Protein AF-A0A9E2J1N5-F1 (afdb_monomer_lite)

Foldseek 3Di:
DDDDDPPPDPDQFWWFAQDDVVDRDDIDGDQLVVDDPVVSLVSLVRTQKIKGAQDDLVSLLVCLVRHVPPQDPDDDDSVVSSVCSNPGDPQWIWMAGNPVGDIDIDGDDDDDPPCVVVVHDPVVVVVCVVVVCPCVVVDDDPVVVVVVVVVVVVVVVPPDDPDDPPDPDDD

Radius of gyration: 23.09 Å; chains: 1; bounding box: 66×60×51 Å

Secondary structure (DSSP, 8-state):
---------TT--EEEE-EETTEEPPPEE--GGGS-HHHHHHHHHH-SEEEE-S--HHHHHHHHHHTGGGS-SSPPPHHHHHHHHHHPPTTEEEEEETTT--EEEEE---PPPHHHHTTS-HHHHHHHHHHT-TTTTT---HHHHHHHHHHHHHHHHHS------------

pLDDT: mean 70.63, std 17.46, range [20.81, 91.0]

Sequence (171 aa):
MVGFFNSSTDSLNICIYKFSPTELTGPLCSRPRTLPAPLRASVLSNSGLQAYFRISRDDANILAKESLASLYSSPPGWEEYIKLLQELTPRVCFIKNKISGGVIAIQTIDQPPSHEMAETDEEDFARQVAESEIGKNYLRERKTIEDEYATRKKKLLEAEEPETFAEPAEG

Structure (mmCIF, N/CA/C/O backbone):
data_AF-A0A9E2J1N5-F1
#
_entry.id   AF-A0A9E2J1N5-F1
#
loop_
_atom_site.group_PDB
_atom_site.id
_atom_site.type_symbol
_atom_site.label_atom_id
_atom_site.label_alt_id
_atom_site.label_comp_id
_atom_site.label_asym_id
_atom_site.label_entity_id
_atom_site.label_seq_id
_atom_site.pdbx_PDB_ins_code
_atom_site.Cartn_x
_atom_site.Cartn_y
_atom_site.Cartn_z
_atom_site.occupancy
_atom_site.B_iso_or_equiv
_atom_site.auth_seq_id
_atom_site.auth_comp_id
_atom_site.auth_asym_id
_atom_site.auth_atom_id
_atom_site.pdbx_PDB_model_num
ATOM 1 N N . MET A 1 1 ? 4.576 -17.400 5.831 1.00 22.48 1 MET A N 1
ATOM 2 C CA . MET A 1 1 ? 3.792 -16.501 6.702 1.00 22.48 1 MET A CA 1
ATOM 3 C C . MET A 1 1 ? 2.802 -15.773 5.807 1.00 22.48 1 MET A C 1
ATOM 5 O O . MET A 1 1 ? 3.225 -14.955 5.003 1.00 22.48 1 MET A O 1
ATOM 9 N N . VAL A 1 2 ? 1.533 -16.183 5.825 1.00 20.81 2 VAL A N 1
ATOM 10 C CA . VAL A 1 2 ? 0.479 -15.602 4.978 1.00 20.81 2 VAL A CA 1
ATOM 11 C C . VAL A 1 2 ? -0.087 -14.405 5.734 1.00 20.81 2 VAL A C 1
ATOM 13 O O . VAL A 1 2 ? -0.745 -14.576 6.755 1.00 20.81 2 VAL A O 1
ATOM 16 N N . GLY A 1 3 ? 0.254 -13.194 5.298 1.00 24.86 3 GLY A N 1
ATOM 17 C CA . GLY A 1 3 ? -0.350 -11.976 5.826 1.00 24.86 3 GLY A CA 1
ATOM 18 C C . GLY A 1 3 ? -1.724 -11.787 5.197 1.00 24.86 3 GLY A C 1
ATOM 19 O O . GLY A 1 3 ? -1.813 -11.571 3.991 1.00 24.86 3 GLY A O 1
ATOM 20 N N . PHE A 1 4 ? -2.785 -11.880 5.995 1.00 22.50 4 PHE A N 1
ATOM 21 C CA . PHE A 1 4 ? -4.133 -11.528 5.559 1.00 22.50 4 PHE A CA 1
ATOM 22 C C . PHE A 1 4 ? -4.221 -10.007 5.390 1.00 22.50 4 PHE A C 1
ATOM 24 O O . PHE A 1 4 ? -4.189 -9.255 6.362 1.00 22.50 4 PHE A O 1
ATOM 31 N N . PHE A 1 5 ? -4.297 -9.553 4.139 1.00 31.00 5 PHE A N 1
ATOM 32 C CA . PHE A 1 5 ? -4.518 -8.153 3.789 1.00 31.00 5 PHE A CA 1
ATOM 33 C C . PHE A 1 5 ? -6.021 -7.880 3.731 1.00 31.00 5 PHE A C 1
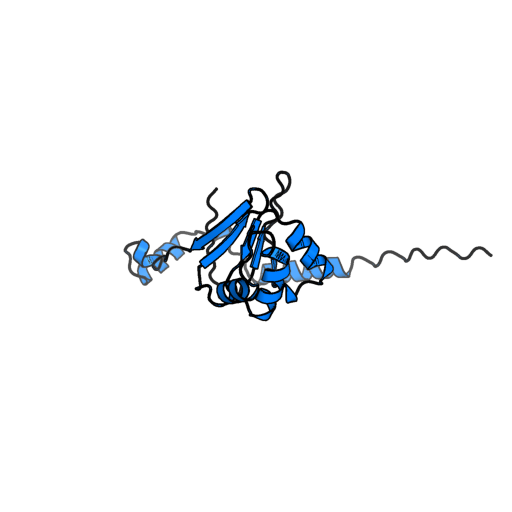ATOM 35 O O . PHE A 1 5 ? -6.652 -8.046 2.689 1.00 31.00 5 PHE A O 1
ATOM 42 N N . ASN A 1 6 ? -6.608 -7.463 4.855 1.00 26.52 6 ASN A N 1
ATOM 43 C CA . ASN A 1 6 ? -7.978 -6.958 4.861 1.00 26.52 6 ASN A CA 1
ATOM 44 C C . ASN A 1 6 ? -7.959 -5.472 4.464 1.00 26.52 6 ASN A C 1
ATOM 46 O O . ASN A 1 6 ? -7.848 -4.577 5.299 1.00 26.52 6 ASN A O 1
ATOM 50 N N . SER A 1 7 ? -7.954 -5.215 3.156 1.00 34.81 7 SER A N 1
ATOM 51 C CA . SER A 1 7 ? -7.949 -3.869 2.576 1.00 34.81 7 SER A CA 1
ATOM 52 C C . SER A 1 7 ? -9.384 -3.378 2.371 1.00 34.81 7 SER A C 1
ATOM 54 O O . SER A 1 7 ? -9.860 -3.269 1.241 1.00 34.81 7 SER A O 1
ATOM 56 N N . SER A 1 8 ? -10.082 -3.057 3.458 1.00 34.19 8 SER A N 1
ATOM 57 C CA . SER A 1 8 ? -11.254 -2.180 3.392 1.00 34.19 8 SER A CA 1
ATOM 58 C C . SER A 1 8 ? -10.772 -0.730 3.327 1.00 34.19 8 SER A C 1
ATOM 60 O O . SER A 1 8 ? -10.619 -0.095 4.366 1.00 34.19 8 SER A O 1
ATOM 62 N N . THR A 1 9 ? -10.435 -0.217 2.139 1.00 34.50 9 THR A N 1
ATOM 63 C CA . THR A 1 9 ? -10.378 1.233 1.845 1.00 34.50 9 THR A CA 1
ATOM 64 C C . THR A 1 9 ? -10.054 1.489 0.371 1.00 34.50 9 THR A C 1
ATOM 66 O O . THR A 1 9 ? -8.979 1.141 -0.112 1.00 34.50 9 THR A O 1
ATOM 69 N N . ASP A 1 10 ? -10.949 2.200 -0.316 1.00 35.31 10 ASP A N 1
ATOM 70 C CA . ASP A 1 10 ? -10.824 2.708 -1.694 1.00 35.31 10 ASP A CA 1
ATOM 71 C C . ASP A 1 10 ? -9.726 3.785 -1.891 1.00 35.31 10 ASP A C 1
ATOM 73 O O . ASP A 1 10 ? -9.808 4.619 -2.794 1.00 35.31 10 ASP A O 1
ATOM 77 N N . SER A 1 11 ? -8.705 3.854 -1.030 1.00 38.62 11 SER A N 1
ATOM 78 C CA . SER A 1 11 ? -7.820 5.030 -0.964 1.00 38.62 11 SER A CA 1
ATOM 79 C C . SER A 1 11 ? -6.332 4.774 -0.699 1.00 38.62 11 SER A C 1
ATOM 81 O O . SER A 1 11 ? -5.559 5.741 -0.650 1.00 38.62 11 SER A O 1
ATOM 83 N N . LEU A 1 12 ? -5.887 3.516 -0.612 1.00 39.22 12 LEU A N 1
ATOM 84 C CA . LEU A 1 12 ? -4.473 3.169 -0.428 1.00 39.22 12 LEU A CA 1
ATOM 85 C C . LEU A 1 12 ? -3.815 2.832 -1.768 1.00 39.22 12 LEU A C 1
ATOM 87 O O . LEU A 1 12 ? -3.989 1.751 -2.317 1.00 39.22 12 LEU A O 1
ATOM 91 N N . ASN A 1 13 ? -3.042 3.778 -2.301 1.00 54.69 13 ASN A N 1
ATOM 92 C CA . ASN A 1 13 ? -2.624 3.699 -3.701 1.00 54.69 13 ASN A CA 1
ATOM 93 C C . ASN A 1 13 ? -1.252 3.049 -3.929 1.00 54.69 13 ASN A C 1
ATOM 95 O O . ASN A 1 13 ? -1.003 2.585 -5.034 1.00 54.69 13 ASN A O 1
ATOM 99 N N . ILE A 1 14 ? -0.378 2.936 -2.923 1.00 50.88 14 ILE A N 1
ATOM 100 C CA . ILE A 1 14 ? 0.871 2.152 -3.005 1.00 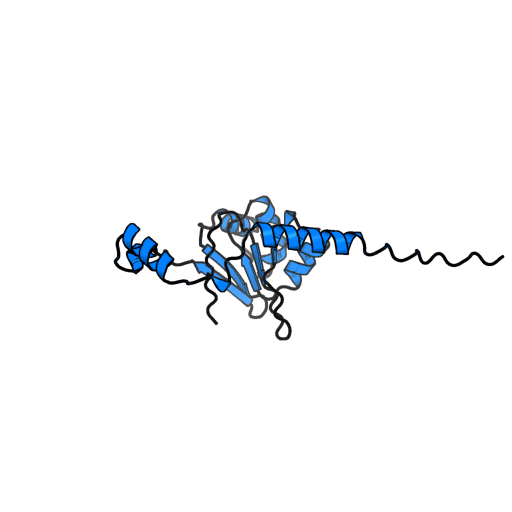50.88 14 ILE A CA 1
ATOM 101 C C . ILE A 1 14 ? 1.275 1.734 -1.596 1.00 50.88 14 ILE A C 1
ATOM 103 O O . ILE A 1 14 ? 1.315 2.589 -0.712 1.00 50.88 14 ILE A O 1
ATOM 107 N N . CYS A 1 15 ? 1.638 0.465 -1.405 1.00 53.09 15 CYS A N 1
ATOM 108 C CA . CYS A 1 15 ? 2.344 0.014 -0.208 1.00 53.09 15 CYS A CA 1
ATOM 109 C C . CYS A 1 15 ? 3.720 -0.523 -0.607 1.00 53.09 15 CYS A C 1
ATOM 111 O O . CYS A 1 15 ? 3.856 -1.435 -1.425 1.00 53.09 15 CYS A O 1
ATOM 113 N N . ILE A 1 16 ? 4.758 0.090 -0.049 1.00 52.88 16 ILE A N 1
ATOM 114 C CA . ILE A 1 16 ? 6.150 -0.250 -0.319 1.00 52.88 16 ILE A CA 1
ATOM 115 C C . ILE A 1 16 ? 6.674 -1.019 0.886 1.00 52.88 16 ILE A C 1
ATOM 117 O O . ILE A 1 16 ? 6.639 -0.521 2.014 1.00 52.88 16 ILE A O 1
ATOM 121 N N . TYR A 1 17 ? 7.167 -2.232 0.644 1.00 49.09 17 TYR A N 1
ATOM 122 C CA . TYR A 1 17 ? 7.758 -3.061 1.685 1.00 49.09 17 TYR A CA 1
ATOM 123 C C . TYR A 1 17 ? 9.270 -2.957 1.592 1.00 49.09 17 TYR A C 1
ATOM 125 O O . TYR A 1 17 ? 9.900 -3.367 0.610 1.00 49.09 17 TYR A O 1
ATOM 133 N N . LYS A 1 18 ? 9.875 -2.422 2.648 1.00 39.44 18 LYS A N 1
ATOM 134 C CA . LYS A 1 18 ? 11.317 -2.502 2.818 1.00 39.44 18 LYS A CA 1
ATOM 135 C C . LYS A 1 18 ? 11.616 -3.799 3.563 1.00 39.44 18 LYS A C 1
ATOM 137 O O . LYS A 1 18 ? 11.514 -3.861 4.779 1.00 39.44 18 LYS A O 1
ATOM 142 N N . PHE A 1 19 ? 11.927 -4.855 2.817 1.00 37.34 19 PHE A N 1
ATOM 143 C CA . PHE A 1 19 ? 12.380 -6.104 3.417 1.00 37.34 19 PHE A CA 1
ATOM 144 C C . PHE A 1 19 ? 13.884 -5.993 3.692 1.00 37.34 19 PHE A C 1
ATOM 146 O O . PHE A 1 19 ? 14.687 -6.082 2.764 1.00 37.34 19 PHE A O 1
ATOM 153 N N . SER A 1 20 ? 14.256 -5.741 4.949 1.00 35.03 20 SER A N 1
ATOM 154 C CA . SER A 1 20 ? 15.625 -5.921 5.440 1.00 35.03 20 SER A CA 1
ATOM 155 C C . SER A 1 20 ? 15.681 -7.244 6.211 1.00 35.03 20 SER A C 1
ATOM 157 O O . SER A 1 20 ? 14.827 -7.462 7.070 1.00 35.03 20 SER A O 1
ATOM 159 N N . PRO A 1 21 ? 16.646 -8.142 5.944 1.00 37.69 21 PRO A N 1
ATOM 160 C CA . PRO A 1 21 ? 16.747 -9.419 6.656 1.00 37.69 21 PRO A CA 1
ATOM 161 C C . PRO A 1 21 ? 17.046 -9.260 8.157 1.00 37.69 21 PRO A C 1
ATOM 163 O O . PRO A 1 21 ? 16.871 -10.213 8.909 1.00 37.69 21 PRO A O 1
ATOM 166 N N . THR A 1 22 ? 17.478 -8.075 8.600 1.00 36.19 22 THR A N 1
ATOM 167 C CA . THR A 1 22 ? 17.867 -7.791 9.991 1.00 36.19 22 THR A CA 1
ATOM 168 C C . THR A 1 22 ? 16.939 -6.820 10.722 1.00 36.19 22 THR A C 1
ATOM 170 O O . THR A 1 22 ? 17.035 -6.709 11.939 1.00 36.19 22 THR A O 1
ATOM 173 N N . GLU A 1 23 ? 16.006 -6.158 10.030 1.00 39.59 23 GLU A N 1
ATOM 174 C CA . GLU A 1 23 ? 15.054 -5.223 10.642 1.00 39.59 23 GLU A CA 1
ATOM 175 C C . GLU A 1 23 ? 13.679 -5.333 9.972 1.00 39.59 23 GLU A C 1
ATOM 177 O O . GLU A 1 23 ? 13.528 -5.109 8.770 1.00 39.59 23 GLU A O 1
ATOM 182 N N . LEU A 1 24 ? 12.649 -5.631 10.768 1.00 38.19 24 LEU A N 1
ATOM 183 C CA . LEU A 1 24 ? 11.244 -5.519 10.370 1.00 38.19 24 LEU A CA 1
ATOM 184 C C . LEU A 1 24 ? 10.875 -4.030 10.260 1.00 38.19 24 LEU A C 1
ATOM 186 O O . LEU A 1 24 ? 10.257 -3.453 11.150 1.00 38.19 24 LEU A O 1
ATOM 190 N N . THR A 1 25 ? 11.282 -3.376 9.172 1.00 46.94 25 THR A N 1
ATOM 191 C CA . THR A 1 25 ? 10.783 -2.036 8.852 1.00 46.94 25 THR A CA 1
ATOM 192 C C . THR A 1 25 ? 9.358 -2.170 8.306 1.00 46.94 25 THR A C 1
ATOM 194 O O . THR A 1 25 ? 9.124 -2.881 7.329 1.00 46.94 25 THR A O 1
ATOM 197 N N . GLY A 1 26 ? 8.388 -1.529 8.966 1.00 48.00 26 GLY A N 1
ATOM 198 C CA . GLY A 1 26 ? 6.966 -1.632 8.618 1.00 48.00 26 GLY A CA 1
ATOM 199 C C . GLY A 1 26 ? 6.629 -1.157 7.192 1.00 48.00 26 GLY A C 1
ATOM 200 O O . GLY A 1 26 ? 7.423 -0.449 6.565 1.00 48.00 26 GLY A O 1
ATOM 201 N N . PRO A 1 27 ? 5.450 -1.535 6.660 1.00 58.62 27 PRO A N 1
ATOM 202 C CA . PRO A 1 27 ? 5.011 -1.104 5.336 1.00 58.62 27 PRO A CA 1
ATOM 203 C C . PRO A 1 27 ? 4.843 0.418 5.287 1.00 58.62 27 PRO A C 1
ATOM 205 O O . PRO A 1 27 ? 4.127 0.996 6.104 1.00 58.62 27 PRO A O 1
ATOM 208 N N . LEU A 1 28 ? 5.465 1.069 4.300 1.00 57.44 28 LEU A N 1
ATOM 209 C CA . LEU A 1 28 ? 5.220 2.480 4.016 1.00 57.44 28 LEU A CA 1
ATOM 210 C C . LEU A 1 28 ? 4.150 2.574 2.930 1.00 57.44 28 LEU A C 1
ATOM 212 O O . LEU A 1 28 ? 4.430 2.335 1.753 1.00 57.44 28 LEU A O 1
ATOM 216 N N . CYS A 1 29 ? 2.930 2.937 3.319 1.00 61.41 29 CYS A N 1
ATOM 217 C CA . CYS A 1 29 ? 1.859 3.212 2.368 1.00 61.41 29 CYS A CA 1
ATOM 218 C C . CYS A 1 29 ? 1.748 4.727 2.151 1.00 61.41 29 CYS A C 1
ATOM 220 O O . CYS A 1 29 ? 1.389 5.472 3.061 1.00 61.41 29 CYS A O 1
ATOM 222 N N . SER A 1 30 ? 2.115 5.207 0.962 1.00 64.62 30 SER A N 1
ATOM 223 C CA . SER A 1 30 ? 2.091 6.640 0.632 1.00 64.62 30 SER A CA 1
ATOM 224 C C . SER A 1 30 ? 1.903 6.871 -0.866 1.00 64.62 30 SER A C 1
ATOM 226 O O . 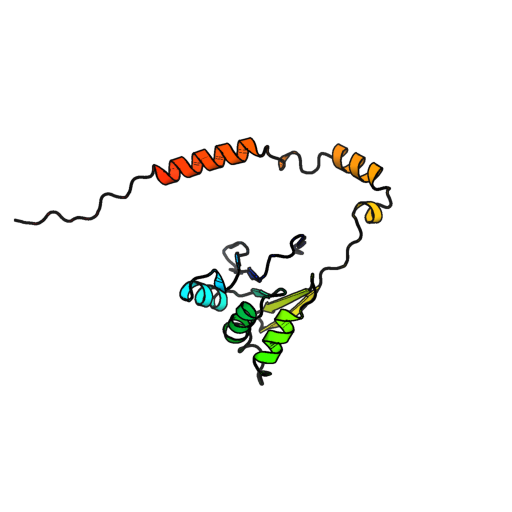SER A 1 30 ? 2.239 6.018 -1.688 1.00 64.62 30 SER A O 1
ATOM 228 N N . ARG A 1 31 ? 1.349 8.032 -1.241 1.00 64.31 31 ARG A N 1
ATOM 229 C CA . ARG A 1 31 ? 1.229 8.421 -2.654 1.00 64.31 31 ARG A CA 1
ATOM 230 C C . ARG A 1 31 ? 2.574 8.981 -3.145 1.00 64.31 31 ARG A C 1
ATOM 232 O O . ARG A 1 31 ? 3.150 9.822 -2.450 1.00 64.31 31 ARG A O 1
ATOM 239 N N . PRO A 1 32 ? 3.063 8.619 -4.346 1.00 66.94 32 PRO A N 1
ATOM 240 C CA . PRO A 1 32 ? 4.346 9.105 -4.863 1.00 66.94 32 PRO A CA 1
ATOM 241 C C . PRO A 1 32 ? 4.432 10.625 -4.897 1.00 66.94 32 PRO A C 1
ATOM 243 O O . PRO A 1 32 ? 5.470 11.193 -4.576 1.00 66.94 32 PRO A O 1
ATOM 246 N N . ARG A 1 33 ? 3.333 11.291 -5.266 1.00 70.06 33 ARG A N 1
ATOM 247 C CA . ARG A 1 33 ? 3.262 12.752 -5.337 1.00 70.06 33 ARG A CA 1
ATOM 248 C C . ARG A 1 33 ? 3.355 13.448 -3.978 1.00 70.06 33 ARG A C 1
ATOM 250 O O . ARG A 1 33 ? 3.817 14.580 -3.924 1.00 70.06 33 ARG A O 1
ATOM 257 N N . THR A 1 34 ? 2.930 12.799 -2.895 1.00 73.69 34 THR A N 1
ATOM 258 C CA . THR A 1 34 ? 3.021 13.390 -1.547 1.00 73.69 34 THR A CA 1
ATOM 259 C C . THR A 1 34 ? 4.439 13.354 -0.981 1.00 73.69 34 THR A C 1
ATOM 261 O O . THR A 1 34 ? 4.726 14.054 -0.016 1.00 73.69 34 THR A O 1
ATOM 264 N N . LEU A 1 35 ? 5.331 12.558 -1.580 1.00 75.44 35 LEU A N 1
ATOM 265 C CA . LEU A 1 35 ? 6.720 12.462 -1.158 1.00 75.44 35 LEU A CA 1
ATOM 266 C C . LEU A 1 35 ? 7.592 13.488 -1.898 1.00 75.44 35 LEU A C 1
ATOM 268 O O . LEU A 1 35 ? 7.484 13.619 -3.122 1.00 75.44 35 LEU A O 1
ATOM 272 N N . PRO A 1 36 ? 8.524 14.155 -1.196 1.00 80.38 36 PRO A N 1
ATOM 273 C CA . PRO A 1 36 ? 9.584 14.925 -1.834 1.00 80.38 36 PRO A CA 1
ATOM 274 C C . PRO A 1 36 ? 10.358 14.062 -2.838 1.00 80.38 36 PRO A C 1
ATOM 276 O O . PRO A 1 36 ? 10.672 12.906 -2.549 1.00 80.38 36 PRO A O 1
ATOM 279 N N . ALA A 1 37 ? 10.721 14.633 -3.989 1.00 77.44 37 ALA A N 1
ATOM 280 C CA . ALA A 1 37 ? 11.463 13.943 -5.048 1.00 77.44 37 ALA A CA 1
ATOM 281 C C . ALA A 1 37 ? 12.686 13.121 -4.565 1.00 77.44 37 ALA A C 1
ATOM 283 O O . ALA A 1 37 ? 12.792 11.960 -4.973 1.00 77.44 37 ALA A O 1
ATOM 284 N N . PRO A 1 38 ? 13.571 13.627 -3.673 1.00 78.12 38 PRO A N 1
ATOM 285 C CA . PRO A 1 38 ? 14.714 12.837 -3.204 1.00 78.12 38 PRO A CA 1
ATOM 286 C C . PRO A 1 38 ? 14.294 11.629 -2.354 1.00 78.12 38 PRO A C 1
ATOM 288 O O . PRO A 1 38 ? 14.872 10.549 -2.476 1.00 78.12 38 PRO A O 1
ATOM 291 N N . LEU A 1 39 ? 13.251 11.778 -1.531 1.00 77.06 39 LEU A N 1
ATOM 292 C CA . LEU A 1 39 ? 12.722 10.681 -0.720 1.00 77.06 39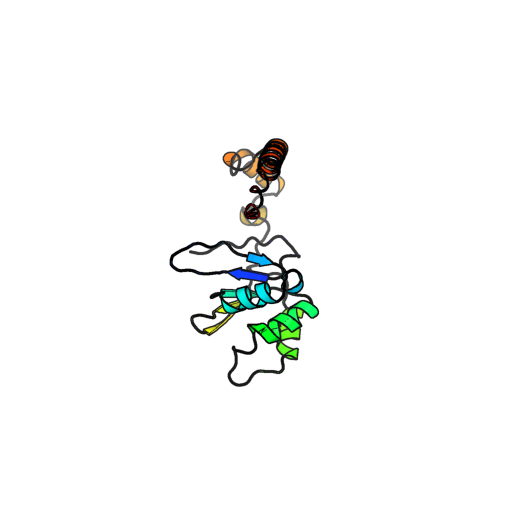 LEU A CA 1
ATOM 293 C C . LEU A 1 39 ? 12.012 9.644 -1.588 1.00 77.06 39 LEU A C 1
ATOM 295 O O . LEU A 1 39 ? 12.211 8.451 -1.388 1.00 77.06 39 LEU A O 1
ATOM 299 N N . ARG A 1 40 ? 11.247 10.079 -2.594 1.00 78.44 40 ARG A N 1
ATOM 300 C CA . ARG A 1 40 ? 10.581 9.183 -3.544 1.00 78.44 40 ARG A CA 1
ATOM 301 C C . ARG A 1 40 ? 11.583 8.289 -4.273 1.00 78.44 40 ARG A C 1
ATOM 303 O O . ARG A 1 40 ? 11.428 7.069 -4.258 1.00 78.44 40 ARG A O 1
ATOM 310 N N . ALA A 1 41 ? 12.634 8.881 -4.842 1.00 74.38 41 ALA A N 1
ATOM 311 C CA . ALA A 1 41 ? 13.684 8.136 -5.531 1.00 74.38 41 ALA A CA 1
ATOM 312 C C . ALA A 1 41 ? 14.388 7.146 -4.589 1.00 74.38 41 ALA A C 1
ATOM 314 O O . ALA A 1 41 ? 14.609 5.997 -4.962 1.00 74.38 41 ALA A O 1
ATOM 315 N N . SER A 1 42 ? 14.678 7.561 -3.350 1.00 76.62 42 SER A N 1
ATOM 316 C CA . SER A 1 42 ? 15.295 6.699 -2.335 1.00 76.62 42 SER A CA 1
ATOM 317 C C . SER A 1 42 ? 14.400 5.523 -1.930 1.00 76.62 42 SER A C 1
ATOM 319 O O . SER A 1 42 ? 14.866 4.392 -1.807 1.00 76.62 42 SER A O 1
ATOM 321 N N . VAL A 1 43 ? 13.098 5.748 -1.756 1.00 75.69 43 VAL A N 1
ATOM 322 C CA . VAL A 1 43 ? 12.151 4.692 -1.373 1.00 75.69 43 VAL A CA 1
ATOM 323 C C . VAL A 1 43 ? 11.946 3.693 -2.518 1.00 75.69 43 VAL A C 1
ATOM 325 O O . VAL A 1 43 ? 11.940 2.482 -2.289 1.00 75.69 43 VAL A O 1
ATOM 328 N N . LEU A 1 44 ? 11.828 4.167 -3.760 1.00 75.06 44 LEU A N 1
ATOM 329 C CA . LEU A 1 44 ? 11.676 3.307 -4.939 1.00 75.06 44 LEU A CA 1
ATOM 330 C C . LEU A 1 44 ? 12.979 2.585 -5.321 1.00 75.06 44 LEU A C 1
ATOM 332 O O . LEU A 1 44 ? 12.941 1.495 -5.899 1.00 75.06 44 LEU A O 1
ATOM 336 N N . SER A 1 45 ? 14.144 3.145 -4.991 1.00 73.25 45 SER A N 1
ATOM 337 C CA . SER A 1 45 ? 15.427 2.487 -5.236 1.00 73.25 45 SER A CA 1
ATOM 338 C C . SER A 1 45 ? 15.759 1.440 -4.167 1.00 73.25 45 SER A C 1
ATOM 340 O O . SER A 1 45 ? 16.235 0.361 -4.524 1.00 73.25 45 SER A O 1
ATOM 342 N N . ASN A 1 46 ? 15.448 1.701 -2.895 1.00 75.38 46 ASN A N 1
ATOM 343 C CA . ASN A 1 46 ? 15.863 0.864 -1.763 1.00 75.38 46 ASN A CA 1
ATOM 344 C C . ASN A 1 46 ? 14.819 -0.168 -1.303 1.00 75.38 46 ASN A C 1
ATOM 346 O O . ASN A 1 46 ? 15.021 -0.841 -0.293 1.00 75.38 46 ASN A O 1
ATOM 350 N N . SER A 1 47 ? 13.693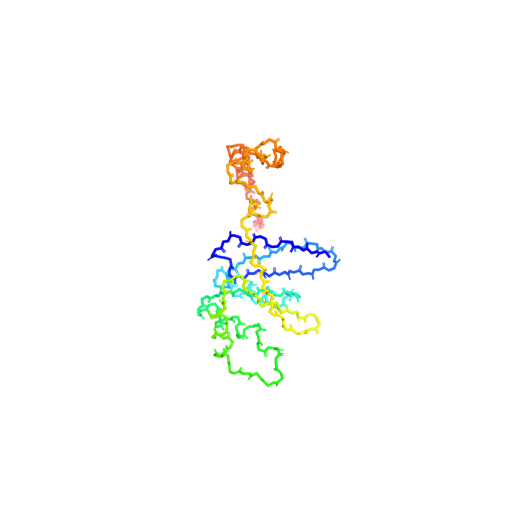 -0.296 -2.003 1.00 74.31 47 SER A N 1
ATOM 351 C CA . SER A 1 47 ? 12.673 -1.303 -1.695 1.00 74.31 47 SER A CA 1
ATOM 352 C C . SER A 1 47 ? 12.898 -2.590 -2.485 1.00 74.31 47 SER A C 1
ATOM 354 O O . SER A 1 47 ? 12.959 -2.584 -3.717 1.00 74.31 47 SER A O 1
ATOM 356 N N . GLY A 1 48 ? 13.011 -3.705 -1.758 1.00 74.56 48 GLY A N 1
ATOM 357 C CA . GLY A 1 48 ? 13.133 -5.045 -2.338 1.00 74.56 48 GLY A CA 1
ATOM 358 C C . GLY A 1 48 ? 11.817 -5.573 -2.915 1.00 74.56 48 GLY A C 1
ATOM 359 O O . GLY A 1 48 ? 11.831 -6.285 -3.918 1.00 74.56 48 GLY A O 1
ATOM 360 N N . LEU A 1 49 ? 10.681 -5.183 -2.326 1.00 79.44 49 LEU A N 1
ATOM 361 C CA . LEU A 1 49 ? 9.335 -5.540 -2.775 1.00 79.44 49 LEU A CA 1
ATOM 362 C C . LEU A 1 49 ? 8.476 -4.281 -2.912 1.00 79.44 49 LEU A C 1
ATOM 364 O O . LEU A 1 49 ? 8.406 -3.453 -2.002 1.00 79.44 49 LEU A O 1
ATOM 368 N N . GLN A 1 50 ? 7.807 -4.138 -4.052 1.00 80.38 50 GLN A N 1
ATOM 369 C CA . GLN A 1 50 ? 6.944 -2.992 -4.341 1.00 80.38 50 GLN A CA 1
ATOM 370 C C . GLN A 1 50 ? 5.570 -3.499 -4.767 1.00 80.38 50 GLN A C 1
ATOM 372 O O . GLN A 1 50 ? 5.487 -4.270 -5.720 1.00 80.38 50 GLN A O 1
ATOM 377 N N . ALA A 1 51 ? 4.513 -3.085 -4.065 1.00 81.94 51 ALA A N 1
ATOM 378 C CA . ALA A 1 51 ? 3.137 -3.416 -4.418 1.00 81.94 51 ALA A CA 1
ATOM 379 C C . ALA A 1 51 ? 2.426 -2.180 -4.984 1.00 81.94 51 ALA A C 1
ATOM 381 O O . ALA A 1 51 ? 2.360 -1.134 -4.331 1.00 81.94 51 ALA A O 1
ATOM 382 N N . TYR A 1 52 ? 1.887 -2.305 -6.194 1.00 80.31 52 TYR A N 1
ATOM 383 C CA . TYR A 1 52 ? 1.155 -1.251 -6.889 1.00 80.31 52 TYR A CA 1
ATOM 384 C C . TYR A 1 52 ? -0.322 -1.607 -6.974 1.00 80.31 52 TYR A C 1
ATOM 386 O O . TYR A 1 52 ? -0.686 -2.662 -7.496 1.00 80.31 52 TYR A O 1
ATOM 394 N N . PHE A 1 53 ? -1.161 -0.704 -6.483 1.00 84.62 53 PHE A N 1
ATOM 395 C CA . PHE A 1 53 ? -2.611 -0.778 -6.613 1.00 84.62 53 PHE A CA 1
ATOM 396 C C . PHE A 1 53 ? -3.071 0.113 -7.768 1.00 84.62 53 PHE A C 1
ATOM 398 O O . PHE A 1 53 ? -2.256 0.708 -8.479 1.00 84.62 53 PHE A O 1
ATOM 405 N N . ARG A 1 54 ? -4.387 0.223 -7.949 1.00 83.88 54 ARG A N 1
ATOM 406 C CA . ARG A 1 54 ? -4.965 1.198 -8.870 1.00 83.88 54 ARG A CA 1
ATOM 407 C C . ARG A 1 54 ? -4.562 2.612 -8.452 1.00 83.88 54 ARG A C 1
ATOM 409 O O . ARG A 1 54 ? -4.749 3.006 -7.304 1.00 83.88 54 ARG A O 1
ATOM 416 N N . ILE A 1 55 ? -4.040 3.389 -9.393 1.00 81.81 55 ILE A N 1
ATOM 417 C CA . ILE A 1 55 ? -3.510 4.731 -9.121 1.00 81.81 55 ILE A CA 1
ATOM 418 C C . ILE A 1 55 ? -3.973 5.763 -10.147 1.00 81.81 55 ILE A C 1
ATOM 420 O O . ILE A 1 55 ? -4.439 5.440 -11.239 1.00 81.81 55 ILE A O 1
ATOM 424 N N . SER A 1 56 ? -3.831 7.038 -9.776 1.00 83.94 56 SER A N 1
ATOM 425 C CA . SER A 1 56 ? -4.113 8.165 -10.664 1.00 83.94 56 SER A CA 1
ATOM 426 C C . SER A 1 56 ? -3.135 8.194 -11.845 1.00 83.94 56 SER A C 1
ATOM 428 O O . SER A 1 56 ? -1.998 7.734 -11.731 1.00 83.94 56 SER A O 1
ATOM 430 N N . ARG A 1 57 ? -3.548 8.782 -12.976 1.00 83.31 57 ARG A N 1
ATOM 431 C CA . ARG A 1 57 ? -2.701 8.908 -14.179 1.00 83.31 57 ARG A CA 1
ATOM 432 C C . ARG A 1 57 ? -1.353 9.563 -13.901 1.00 83.31 57 ARG A C 1
ATOM 434 O O . ARG A 1 57 ? -0.327 9.160 -14.444 1.00 83.31 57 ARG A O 1
ATOM 441 N N . ASP A 1 58 ? -1.381 10.563 -13.042 1.00 83.19 58 ASP A N 1
ATOM 442 C CA . ASP A 1 58 ? -0.226 11.342 -12.639 1.00 83.19 58 ASP A CA 1
ATOM 443 C C . ASP A 1 58 ? 0.794 10.522 -11.843 1.00 83.19 58 ASP A C 1
ATOM 445 O O . ASP A 1 58 ? 1.988 10.545 -12.150 1.00 83.19 58 ASP A O 1
ATOM 449 N N . ASP A 1 59 ? 0.326 9.768 -10.847 1.00 82.56 59 ASP A N 1
ATOM 450 C CA . ASP A 1 59 ? 1.178 8.871 -10.065 1.00 82.56 59 ASP A CA 1
ATOM 451 C C . ASP A 1 59 ? 1.668 7.696 -10.925 1.00 82.56 59 ASP A C 1
ATOM 453 O O . ASP A 1 59 ? 2.826 7.291 -10.819 1.00 82.56 59 ASP A O 1
ATOM 457 N N . ALA A 1 60 ? 0.825 7.195 -11.836 1.00 82.75 60 ALA A N 1
ATOM 458 C CA . ALA A 1 60 ? 1.178 6.128 -12.770 1.00 82.75 60 ALA A CA 1
ATOM 459 C C . ALA A 1 60 ? 2.322 6.520 -13.699 1.00 82.75 60 ALA A C 1
ATOM 461 O O . ALA A 1 60 ? 3.216 5.716 -13.938 1.00 82.75 60 ALA A O 1
ATOM 462 N N . ASN A 1 61 ? 2.331 7.761 -14.187 1.00 83.25 61 ASN A N 1
ATOM 463 C CA . ASN A 1 61 ? 3.404 8.275 -15.034 1.00 83.25 61 ASN A CA 1
ATOM 464 C C . ASN A 1 61 ? 4.751 8.285 -14.295 1.00 83.25 61 ASN A C 1
ATOM 466 O O . ASN A 1 61 ? 5.773 7.891 -14.855 1.00 83.25 61 ASN A O 1
ATOM 470 N N . ILE A 1 62 ? 4.744 8.686 -13.021 1.00 80.75 62 ILE A N 1
ATOM 471 C CA . ILE A 1 62 ? 5.940 8.688 -12.172 1.00 80.75 62 ILE A CA 1
ATOM 472 C C . ILE A 1 62 ? 6.427 7.251 -11.945 1.00 80.75 62 ILE A C 1
ATOM 474 O O . ILE A 1 62 ? 7.596 6.957 -12.177 1.00 80.75 62 ILE A O 1
ATOM 478 N N . LEU A 1 63 ? 5.535 6.336 -11.556 1.00 80.00 63 LEU A N 1
ATOM 479 C CA . LEU A 1 63 ? 5.901 4.946 -11.269 1.00 80.00 63 LEU A CA 1
ATOM 480 C C . LEU A 1 63 ? 6.339 4.160 -12.503 1.00 80.00 63 LEU A C 1
ATOM 482 O O . LEU A 1 63 ? 7.311 3.412 -12.436 1.00 80.00 63 LEU A O 1
ATOM 486 N N . ALA A 1 64 ? 5.658 4.333 -13.635 1.00 79.00 64 ALA A N 1
ATOM 487 C CA . ALA A 1 64 ? 6.020 3.654 -14.873 1.00 79.00 64 ALA A CA 1
ATOM 488 C C . ALA A 1 64 ? 7.455 4.003 -15.296 1.00 79.00 64 ALA A C 1
ATOM 490 O O . ALA A 1 64 ? 8.219 3.118 -15.684 1.00 79.00 64 ALA A O 1
ATOM 491 N N . LYS A 1 65 ? 7.842 5.276 -15.141 1.00 77.25 65 LYS A N 1
ATOM 492 C CA . LYS A 1 65 ? 9.189 5.768 -15.451 1.00 77.25 65 LYS A CA 1
ATOM 493 C C . LYS A 1 65 ? 10.229 5.359 -14.412 1.00 77.25 65 LYS A C 1
ATOM 495 O O . LYS A 1 65 ? 11.301 4.895 -14.781 1.00 77.25 65 LYS A O 1
ATOM 500 N N . GLU A 1 66 ? 9.933 5.538 -13.125 1.00 72.94 66 GLU A N 1
ATOM 501 C CA . GLU A 1 66 ? 10.915 5.352 -12.048 1.00 72.94 66 GLU A CA 1
ATOM 502 C C . GLU A 1 66 ? 11.070 3.883 -11.623 1.00 72.94 66 GLU A C 1
ATOM 504 O O . GLU A 1 66 ? 12.153 3.476 -11.202 1.00 72.94 66 GLU A O 1
ATOM 509 N N . SER A 1 67 ? 10.017 3.065 -11.729 1.00 68.56 67 SER A N 1
ATOM 510 C CA . SER A 1 67 ? 10.015 1.703 -11.191 1.00 68.56 67 SER A CA 1
ATOM 511 C C . SER A 1 67 ? 9.900 0.618 -12.263 1.00 68.56 67 SER A C 1
ATOM 513 O O . SER A 1 67 ? 10.630 -0.371 -12.181 1.00 68.56 67 SER A O 1
ATOM 515 N N . LEU A 1 68 ? 9.038 0.755 -13.276 1.00 65.69 68 LEU A N 1
ATOM 516 C CA . LEU A 1 68 ? 8.720 -0.364 -14.180 1.00 65.69 68 LEU A CA 1
ATOM 517 C C . LEU A 1 68 ? 9.671 -0.496 -15.380 1.00 65.69 68 LEU A C 1
ATOM 519 O O . LEU A 1 68 ? 9.776 -1.577 -15.953 1.00 65.69 68 LEU A O 1
ATOM 523 N N . ALA A 1 69 ? 10.442 0.546 -15.701 1.00 58.31 69 ALA A N 1
ATOM 524 C CA . ALA A 1 69 ? 11.367 0.565 -16.840 1.00 58.31 69 ALA A CA 1
ATOM 525 C C . ALA A 1 69 ? 12.458 -0.530 -16.811 1.00 58.31 69 ALA A C 1
ATOM 527 O O . ALA A 1 69 ? 12.974 -0.912 -17.854 1.00 58.31 69 ALA A O 1
ATOM 528 N N . SER A 1 70 ? 12.797 -1.057 -15.630 1.00 56.78 70 SER A N 1
ATOM 529 C CA . SER A 1 70 ? 13.845 -2.080 -15.442 1.00 56.78 70 SER A CA 1
ATOM 530 C C . SER A 1 70 ? 13.359 -3.529 -15.569 1.00 56.78 70 SER A C 1
ATOM 532 O O . SER A 1 70 ? 14.140 -4.451 -15.359 1.00 56.78 70 SER A O 1
ATOM 534 N N . LEU A 1 71 ? 12.070 -3.752 -15.836 1.00 54.56 71 LEU A N 1
ATOM 535 C CA . LEU A 1 71 ? 11.463 -5.082 -15.729 1.00 54.56 71 LEU A CA 1
ATOM 536 C C . LEU A 1 71 ? 11.497 -5.921 -17.005 1.00 54.56 71 LEU A C 1
ATOM 538 O O . LEU A 1 71 ? 11.404 -7.142 -16.913 1.00 54.56 71 LEU A O 1
ATOM 542 N N . TYR A 1 72 ? 11.608 -5.295 -18.175 1.00 54.44 72 TYR A N 1
ATOM 543 C CA . TYR A 1 72 ? 11.466 -5.985 -19.454 1.00 54.44 72 TYR A CA 1
ATOM 544 C C . TYR A 1 72 ? 12.661 -5.686 -20.351 1.00 54.44 72 TYR A C 1
ATOM 546 O O . TYR A 1 72 ? 13.065 -4.537 -20.499 1.00 54.44 72 TYR A O 1
ATOM 554 N N . SER A 1 73 ? 13.211 -6.738 -20.960 1.00 52.03 73 SER A N 1
ATOM 555 C CA . SER A 1 73 ? 14.358 -6.649 -21.874 1.00 52.03 73 SER A CA 1
ATOM 556 C C . SER A 1 73 ? 14.017 -5.872 -23.158 1.00 52.03 73 SER A C 1
ATOM 558 O O . SER A 1 73 ? 14.873 -5.196 -23.718 1.00 52.03 73 SER A O 1
ATOM 560 N N . SER A 1 74 ? 12.742 -5.900 -23.567 1.00 56.16 74 SER A N 1
ATOM 561 C CA . SER A 1 74 ? 12.150 -5.021 -24.580 1.00 56.16 74 SER A CA 1
ATOM 562 C C . SER A 1 74 ? 10.909 -4.366 -23.969 1.00 56.16 74 SER A C 1
ATOM 564 O O . SER A 1 74 ? 9.857 -5.007 -23.910 1.00 56.16 74 SER A O 1
ATOM 566 N N . PRO A 1 75 ? 11.015 -3.146 -23.422 1.00 56.75 75 PRO A N 1
ATOM 567 C CA . PRO A 1 75 ? 9.907 -2.533 -22.713 1.00 56.75 75 PRO A CA 1
ATOM 568 C C . PRO A 1 75 ? 8.788 -2.153 -23.696 1.00 56.75 75 PRO A C 1
ATOM 570 O O . PRO A 1 75 ? 9.065 -1.443 -24.665 1.00 56.75 75 PRO A O 1
ATOM 573 N N . PRO A 1 76 ? 7.523 -2.551 -23.460 1.00 62.06 76 PRO A N 1
ATOM 574 C CA . PRO A 1 76 ? 6.398 -1.821 -24.027 1.00 62.06 76 PRO A CA 1
ATOM 575 C C . PRO A 1 76 ? 6.494 -0.340 -23.642 1.00 62.06 76 PRO A C 1
ATOM 577 O O . PRO A 1 76 ? 7.097 0.022 -22.622 1.00 62.06 76 PRO A O 1
ATOM 580 N N . GLY A 1 77 ? 5.922 0.528 -24.479 1.00 67.50 77 GLY A N 1
ATOM 581 C CA . GLY A 1 77 ? 5.925 1.966 -24.230 1.00 67.50 77 GLY A CA 1
ATOM 582 C C . GLY A 1 77 ? 5.386 2.277 -22.833 1.00 67.50 77 GLY A C 1
ATOM 583 O O . GLY A 1 77 ? 4.471 1.612 -22.348 1.00 67.50 77 GLY A O 1
ATOM 584 N N . TRP A 1 78 ? 5.936 3.299 -22.168 1.00 72.75 78 TRP A N 1
ATOM 585 C CA . TRP A 1 78 ? 5.521 3.676 -20.807 1.00 72.75 78 TRP A CA 1
ATOM 586 C C . TRP A 1 78 ? 4.006 3.887 -20.671 1.00 72.75 78 TRP A C 1
ATOM 588 O O . TRP A 1 78 ? 3.449 3.688 -19.594 1.00 72.75 78 TRP A O 1
ATOM 598 N N . GLU A 1 79 ? 3.338 4.241 -21.766 1.00 79.62 79 GLU A N 1
ATOM 599 C CA . GLU A 1 79 ? 1.888 4.399 -21.861 1.00 79.62 79 GLU A CA 1
ATOM 600 C C . GLU A 1 79 ? 1.105 3.119 -21.543 1.00 79.62 79 GLU A C 1
ATOM 602 O O . GLU A 1 79 ? 0.054 3.205 -20.909 1.00 79.62 79 GLU A O 1
ATOM 607 N N . GLU A 1 80 ? 1.619 1.937 -21.890 1.00 80.62 80 GLU A N 1
ATOM 608 C CA . GLU A 1 80 ? 0.947 0.667 -21.594 1.00 80.62 80 GLU A CA 1
ATOM 609 C C . GLU A 1 80 ? 0.967 0.359 -20.097 1.00 80.62 80 GLU A C 1
ATOM 611 O O . GLU A 1 80 ? -0.058 -0.010 -19.526 1.00 80.62 80 GLU A O 1
ATOM 616 N N . TYR A 1 81 ? 2.089 0.609 -19.416 1.00 77.81 81 TYR A N 1
ATOM 617 C CA . TYR A 1 81 ? 2.149 0.487 -17.956 1.00 77.81 81 TYR A CA 1
ATOM 618 C C . TYR A 1 81 ? 1.248 1.495 -17.259 1.00 77.81 81 TYR A C 1
ATOM 620 O O . TYR A 1 81 ? 0.579 1.164 -16.283 1.00 77.81 81 TYR A O 1
ATOM 628 N N . ILE A 1 82 ? 1.222 2.728 -17.764 1.00 82.50 82 ILE A N 1
ATOM 629 C CA . ILE A 1 82 ? 0.354 3.779 -17.240 1.00 82.50 82 ILE A CA 1
ATOM 630 C C . ILE A 1 82 ? -1.114 3.357 -17.362 1.00 82.50 82 ILE A C 1
ATOM 632 O O . ILE A 1 82 ? -1.877 3.556 -16.417 1.00 82.50 82 ILE A O 1
ATOM 636 N N . LYS A 1 83 ? -1.496 2.755 -18.494 1.00 84.69 83 LYS A N 1
ATOM 637 C CA . LYS A 1 83 ? -2.842 2.230 -18.730 1.00 84.69 83 LYS A CA 1
ATOM 638 C C . LYS A 1 83 ? -3.165 1.065 -17.792 1.00 84.69 83 LYS A C 1
ATOM 640 O O . LYS A 1 83 ? -4.168 1.126 -17.090 1.00 84.69 83 LYS A O 1
ATOM 645 N N . LEU A 1 84 ? -2.276 0.075 -17.684 1.00 82.62 84 LEU A N 1
ATOM 646 C CA . LEU A 1 84 ? -2.435 -1.071 -16.778 1.00 82.62 84 LEU A CA 1
ATOM 647 C C . LEU A 1 84 ? -2.630 -0.641 -15.318 1.00 82.62 84 LEU A C 1
ATOM 649 O O . LEU A 1 84 ? -3.499 -1.162 -14.625 1.00 82.62 84 LEU A O 1
ATOM 653 N N . LEU A 1 85 ? -1.855 0.341 -14.852 1.00 82.62 85 LEU A N 1
ATOM 654 C CA . LEU A 1 85 ? -1.951 0.857 -13.485 1.00 82.62 85 LEU A CA 1
ATOM 655 C C . LEU A 1 85 ? -3.248 1.647 -13.219 1.00 82.62 85 LEU A C 1
ATOM 657 O O . LEU A 1 85 ? -3.710 1.707 -12.078 1.00 82.62 85 LEU A O 1
ATOM 661 N N . GLN A 1 86 ? -3.844 2.250 -14.249 1.00 84.12 86 GLN A N 1
ATOM 662 C CA . GLN A 1 86 ? -5.115 2.981 -14.144 1.00 84.12 86 GLN A CA 1
ATOM 663 C C . GLN A 1 86 ? -6.341 2.067 -14.228 1.00 84.12 86 GLN A C 1
ATOM 665 O O . GLN A 1 86 ? -7.350 2.325 -13.561 1.00 84.12 86 GLN A O 1
ATOM 670 N N . GLU A 1 87 ? -6.251 1.029 -15.060 1.00 86.44 87 GLU A N 1
ATOM 671 C CA . GLU A 1 87 ? -7.326 0.073 -15.352 1.00 86.44 87 GLU A CA 1
ATOM 672 C C . GLU A 1 87 ? -7.347 -1.122 -14.388 1.00 86.44 87 GLU A C 1
ATOM 674 O O . GLU A 1 87 ? -8.246 -1.957 -14.471 1.00 86.44 87 GLU A O 1
ATOM 679 N N . LEU A 1 88 ? -6.402 -1.190 -13.442 1.00 82.88 88 LEU A N 1
ATOM 680 C CA . LEU A 1 88 ? -6.394 -2.171 -12.357 1.00 82.88 88 LEU A CA 1
ATOM 681 C C . LEU A 1 88 ? -7.742 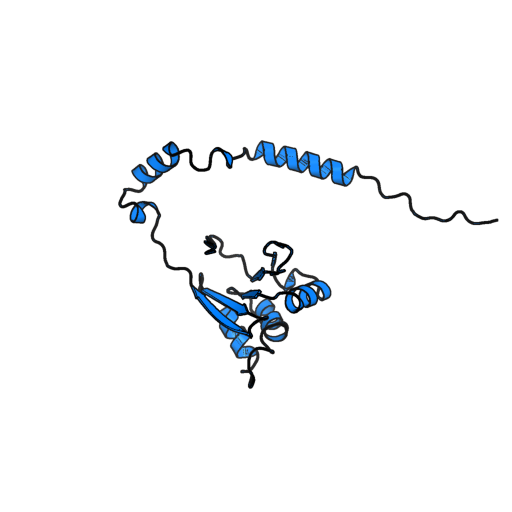-2.199 -11.633 1.00 82.88 88 LEU A C 1
ATOM 683 O O . LEU A 1 88 ? -8.198 -1.196 -11.075 1.00 82.88 88 LEU A O 1
ATOM 687 N N . THR A 1 89 ? -8.367 -3.373 -11.621 1.00 80.06 89 THR A N 1
ATOM 688 C CA . THR A 1 89 ? -9.607 -3.602 -10.885 1.00 80.06 89 THR A CA 1
ATOM 689 C C . THR A 1 89 ? -9.364 -3.467 -9.381 1.00 80.06 89 THR A C 1
ATOM 691 O O . THR A 1 89 ? -8.287 -3.834 -8.895 1.00 80.06 89 THR A O 1
ATOM 694 N N . PRO A 1 90 ? -10.355 -2.982 -8.611 1.00 78.19 90 PRO A N 1
ATOM 695 C CA . PRO A 1 90 ? -10.287 -3.028 -7.155 1.00 78.19 90 PRO A CA 1
ATOM 696 C C . PRO A 1 90 ? -9.943 -4.443 -6.670 1.00 78.19 90 PRO A C 1
ATOM 698 O O . PRO A 1 90 ? -10.343 -5.423 -7.296 1.00 78.19 90 PRO A O 1
ATOM 701 N N . ARG A 1 91 ? -9.200 -4.549 -5.561 1.00 77.94 91 ARG A N 1
ATOM 702 C CA . ARG A 1 91 ? -8.722 -5.824 -4.983 1.00 77.94 91 ARG A CA 1
ATOM 703 C C . ARG A 1 91 ? -7.707 -6.610 -5.829 1.00 77.94 91 ARG A C 1
ATOM 705 O O . ARG A 1 91 ? -7.390 -7.745 -5.482 1.00 77.94 91 ARG A O 1
ATOM 712 N N . VAL A 1 92 ? -7.161 -6.018 -6.889 1.00 81.88 92 VAL A N 1
ATOM 713 C CA . VAL A 1 92 ? -5.999 -6.551 -7.613 1.00 81.88 92 VAL A CA 1
ATOM 714 C C . VAL A 1 92 ? -4.807 -5.627 -7.389 1.00 81.88 92 VAL A C 1
ATOM 716 O O . VAL A 1 92 ? -4.949 -4.402 -7.406 1.00 81.88 92 VAL A O 1
ATOM 719 N N . CYS A 1 93 ? -3.623 -6.196 -7.168 1.00 84.12 93 CYS A N 1
ATOM 720 C CA . CYS A 1 93 ? -2.385 -5.430 -7.113 1.00 84.12 93 CYS A CA 1
ATOM 721 C C . CYS A 1 93 ? -1.222 -6.171 -7.775 1.00 84.12 93 CYS A C 1
ATOM 723 O O . CYS A 1 93 ? -1.171 -7.401 -7.812 1.00 84.12 93 CYS A O 1
ATOM 725 N N . PHE A 1 94 ? -0.277 -5.409 -8.319 1.00 82.25 94 PHE A N 1
ATOM 726 C CA . PHE A 1 94 ? 0.957 -5.951 -8.874 1.00 82.25 94 PHE A CA 1
ATOM 727 C C . PHE A 1 94 ? 2.060 -5.898 -7.833 1.00 82.25 94 PHE A C 1
ATOM 729 O O . PHE A 1 94 ? 2.366 -4.830 -7.309 1.00 82.25 94 PHE A O 1
ATOM 736 N N . ILE A 1 95 ? 2.711 -7.026 -7.589 1.00 83.12 95 ILE A N 1
ATOM 737 C CA . ILE A 1 95 ? 3.905 -7.110 -6.760 1.00 83.12 95 ILE A CA 1
ATOM 738 C C . ILE A 1 95 ? 5.112 -7.255 -7.674 1.00 83.12 95 ILE A C 1
ATOM 740 O O . ILE A 1 95 ? 5.259 -8.242 -8.393 1.00 83.12 95 ILE A O 1
ATOM 744 N N . LYS A 1 96 ? 6.009 -6.276 -7.604 1.00 80.81 96 LYS A N 1
ATOM 745 C CA . LYS A 1 96 ? 7.345 -6.342 -8.181 1.00 80.81 96 LYS A CA 1
ATOM 746 C C . LYS A 1 96 ? 8.325 -6.849 -7.129 1.00 80.81 96 LYS A C 1
ATOM 748 O O . LYS A 1 96 ? 8.505 -6.207 -6.091 1.00 80.81 96 LYS A O 1
ATOM 753 N N . ASN A 1 97 ? 9.011 -7.948 -7.436 1.00 81.38 97 ASN A N 1
ATOM 754 C CA . ASN A 1 97 ? 10.170 -8.397 -6.676 1.00 81.38 97 ASN A CA 1
ATOM 755 C C . ASN A 1 97 ? 11.446 -7.875 -7.341 1.00 81.38 97 ASN A C 1
ATOM 757 O O . ASN A 1 97 ? 11.807 -8.283 -8.443 1.00 81.38 97 ASN A O 1
ATOM 761 N N . LYS A 1 98 ? 12.126 -6.943 -6.671 1.00 75.75 98 LYS A N 1
ATOM 762 C CA . LYS A 1 98 ? 13.374 -6.355 -7.161 1.00 75.75 98 LYS A CA 1
ATOM 763 C C . LYS A 1 98 ? 14.591 -7.241 -6.872 1.00 75.75 98 LYS A C 1
ATOM 765 O O . LYS A 1 98 ? 15.596 -7.099 -7.555 1.00 75.75 98 LYS A O 1
ATOM 770 N N . ILE A 1 99 ? 14.500 -8.143 -5.892 1.00 74.88 99 ILE A N 1
ATOM 771 C CA . ILE A 1 99 ? 15.602 -9.018 -5.464 1.00 74.88 99 ILE A CA 1
ATOM 772 C C . ILE A 1 99 ? 15.753 -10.202 -6.422 1.00 74.88 99 ILE A C 1
ATOM 774 O O . ILE A 1 99 ? 16.839 -10.436 -6.937 1.00 74.88 99 ILE A O 1
ATOM 778 N N . SER A 1 100 ? 14.669 -10.941 -6.678 1.00 70.81 100 SER A N 1
ATOM 779 C CA . SER A 1 100 ? 14.691 -12.104 -7.582 1.00 70.81 100 SER A CA 1
ATOM 780 C C . SER A 1 100 ? 14.418 -11.745 -9.043 1.00 70.81 100 SER A C 1
ATOM 782 O O . SER A 1 100 ? 14.587 -12.587 -9.921 1.00 70.81 100 SER A O 1
ATOM 784 N N . GLY A 1 101 ? 13.939 -10.524 -9.301 1.00 71.56 101 GLY A N 1
ATOM 785 C CA . GLY A 1 101 ? 13.297 -10.175 -10.563 1.00 71.56 101 GLY A CA 1
ATOM 786 C C . GLY A 1 101 ? 11.899 -10.793 -10.676 1.00 71.56 101 GLY A C 1
ATOM 787 O O . GLY A 1 101 ? 11.590 -11.812 -10.052 1.00 71.56 101 GLY A O 1
ATOM 788 N N . GLY A 1 102 ? 11.040 -10.150 -11.466 1.00 74.94 102 GLY A N 1
ATOM 789 C CA . GLY A 1 102 ? 9.683 -10.616 -11.753 1.00 74.94 102 GLY A CA 1
ATOM 790 C C . GLY A 1 102 ? 8.573 -9.714 -11.213 1.00 74.94 102 GLY A C 1
ATOM 791 O O . GLY A 1 102 ? 8.748 -8.938 -10.266 1.00 74.94 102 GLY A O 1
ATOM 792 N N . VAL A 1 103 ? 7.412 -9.831 -11.857 1.00 77.25 103 VAL A N 1
ATOM 793 C CA . VAL A 1 103 ? 6.161 -9.177 -11.468 1.00 77.25 103 VAL A CA 1
ATOM 794 C C . VAL A 1 103 ? 5.071 -10.230 -11.406 1.00 77.25 103 VAL A C 1
ATOM 796 O O . VAL A 1 103 ? 4.927 -11.022 -12.333 1.00 77.25 103 VAL A O 1
ATOM 799 N N . ILE A 1 104 ? 4.299 -10.217 -10.327 1.00 81.19 104 ILE A N 1
ATOM 800 C CA . ILE A 1 104 ? 3.122 -11.064 -10.159 1.00 81.19 104 ILE A CA 1
ATOM 801 C C . ILE A 1 104 ? 1.904 -10.191 -9.874 1.00 81.19 104 ILE A C 1
ATOM 803 O O . ILE A 1 104 ? 1.992 -9.230 -9.113 1.00 81.19 104 ILE A O 1
ATOM 807 N N . ALA A 1 105 ? 0.770 -10.509 -10.492 1.00 80.25 105 ALA A N 1
ATOM 808 C CA . ALA A 1 105 ? -0.515 -9.954 -10.093 1.00 80.25 105 ALA A CA 1
ATOM 809 C C . ALA A 1 105 ? -1.093 -10.826 -8.979 1.00 80.25 105 ALA A C 1
ATOM 811 O O . ALA A 1 105 ? -1.200 -12.041 -9.146 1.00 80.25 105 ALA A O 1
ATOM 812 N N . ILE A 1 106 ? -1.461 -10.217 -7.857 1.00 84.00 106 ILE A N 1
ATOM 813 C CA . ILE A 1 106 ? -2.236 -10.879 -6.812 1.00 84.00 106 ILE A CA 1
ATOM 814 C C . ILE A 1 106 ? -3.632 -10.271 -6.757 1.00 84.00 106 ILE A C 1
ATOM 816 O O . ILE A 1 106 ? -3.818 -9.070 -6.957 1.00 84.00 106 ILE A O 1
ATOM 820 N N . GLN A 1 107 ? -4.613 -11.120 -6.488 1.00 82.12 107 GLN A N 1
ATOM 821 C CA . GLN A 1 107 ? -6.007 -10.737 -6.350 1.00 82.12 107 GLN A CA 1
ATOM 822 C C . GLN A 1 107 ? -6.515 -11.246 -5.008 1.00 82.12 107 GLN A C 1
ATOM 824 O O . GLN A 1 107 ? -6.283 -12.403 -4.652 1.00 82.12 107 GLN A O 1
ATOM 829 N N . THR A 1 108 ? -7.205 -10.387 -4.263 1.00 80.75 108 THR A N 1
ATOM 830 C CA . THR A 1 108 ? -7.938 -10.834 -3.081 1.00 80.75 108 THR A CA 1
ATOM 831 C C . THR A 1 108 ? -9.114 -11.682 -3.539 1.00 80.75 108 THR A C 1
ATOM 833 O O . THR A 1 108 ? -9.871 -11.274 -4.421 1.00 80.75 108 THR A O 1
ATOM 836 N N . ILE A 1 109 ? -9.271 -12.854 -2.930 1.00 80.69 109 ILE A N 1
ATOM 837 C CA . ILE A 1 109 ? -10.466 -13.676 -3.111 1.00 80.69 109 ILE A CA 1
ATOM 838 C C . ILE A 1 109 ? -11.708 -12.877 -2.708 1.00 80.69 109 ILE A C 1
ATOM 840 O O . ILE A 1 109 ? -11.669 -12.098 -1.752 1.00 80.69 109 ILE A O 1
ATOM 844 N N . ASP A 1 110 ? -12.799 -13.052 -3.446 1.00 77.62 110 ASP A N 1
ATOM 845 C CA . ASP A 1 110 ? -14.074 -12.486 -3.032 1.00 77.62 110 ASP A CA 1
ATOM 846 C C . ASP A 1 110 ? -14.580 -13.301 -1.842 1.00 77.62 110 ASP A C 1
ATOM 848 O O . ASP A 1 110 ? -14.903 -14.481 -1.986 1.00 77.62 110 ASP A O 1
ATOM 852 N N . GLN A 1 111 ? -14.520 -12.713 -0.646 1.00 77.31 111 GLN A N 1
ATOM 853 C CA . GLN A 1 111 ? -15.048 -13.352 0.551 1.00 77.31 111 GLN A CA 1
ATOM 854 C C . GLN A 1 111 ? -16.482 -12.882 0.773 1.00 77.31 111 GLN A C 1
ATOM 856 O O . GLN A 1 111 ? -16.702 -11.666 0.839 1.00 77.31 111 GLN A O 1
ATOM 861 N N . PRO A 1 112 ? -17.439 -13.817 0.905 1.00 82.25 112 PRO A N 1
ATOM 862 C CA . PRO A 1 112 ? -18.786 -13.461 1.304 1.00 82.25 112 PRO A CA 1
ATOM 863 C C . PRO A 1 112 ? -18.782 -12.891 2.735 1.00 82.25 112 PRO A C 1
ATOM 865 O O . PRO A 1 112 ? -17.805 -13.066 3.475 1.00 82.25 112 PRO A O 1
ATOM 868 N N . PRO A 1 113 ? -19.849 -12.181 3.136 1.00 83.69 113 PRO A N 1
ATOM 869 C CA . PRO A 1 113 ? -20.014 -11.681 4.493 1.00 83.69 113 PRO A CA 1
ATOM 870 C C . PRO A 1 113 ? -19.763 -12.760 5.553 1.00 83.69 113 PRO A C 1
ATOM 872 O O . PRO A 1 113 ? -20.115 -13.926 5.380 1.00 83.69 113 PRO A O 1
ATOM 875 N N . SER A 1 114 ? -19.191 -12.363 6.690 1.00 84.62 114 SER A N 1
ATOM 876 C CA . SER A 1 114 ? -18.791 -13.303 7.746 1.00 84.62 114 SER A CA 1
ATOM 877 C C . SER A 1 114 ? -19.943 -14.162 8.284 1.00 84.62 114 SER A C 1
ATOM 879 O O . SER A 1 114 ? -19.697 -15.285 8.711 1.00 84.62 114 SER A O 1
ATOM 881 N N . HIS A 1 115 ? -21.181 -13.656 8.253 1.00 85.06 115 HIS A N 1
ATOM 882 C CA . HIS A 1 115 ? -22.369 -14.396 8.685 1.00 85.06 115 HIS A CA 1
ATOM 883 C C . HIS A 1 115 ? -22.746 -15.510 7.693 1.00 85.06 115 HIS A C 1
ATOM 885 O O . HIS A 1 115 ? -23.017 -16.630 8.116 1.00 85.06 115 HIS A O 1
ATOM 891 N N . GLU A 1 116 ? -22.638 -15.258 6.382 1.00 87.38 116 GLU A N 1
ATOM 892 C CA . GLU A 1 116 ? -22.831 -16.281 5.344 1.00 87.38 116 GLU A CA 1
ATOM 893 C C . GLU A 1 116 ? -21.759 -17.372 5.443 1.00 87.38 116 GLU A C 1
ATOM 895 O O . GLU A 1 116 ? -22.062 -18.556 5.328 1.00 87.38 116 GLU A O 1
ATOM 900 N N . MET A 1 117 ? -20.508 -16.988 5.727 1.00 85.62 117 MET A N 1
ATOM 901 C CA . MET A 1 117 ? -19.425 -17.949 5.975 1.00 85.62 117 MET A CA 1
ATOM 902 C C . MET A 1 117 ? -19.645 -18.797 7.232 1.00 85.62 117 MET A C 1
ATOM 904 O O . MET A 1 117 ? -19.145 -19.917 7.303 1.00 85.62 117 MET A O 1
ATOM 908 N N . ALA A 1 118 ? -20.345 -18.254 8.227 1.00 83.38 118 ALA A N 1
ATOM 909 C CA . ALA A 1 118 ? -20.701 -18.940 9.465 1.00 83.38 118 ALA A CA 1
ATOM 910 C C . ALA A 1 118 ? -22.039 -19.695 9.365 1.00 83.38 118 ALA A C 1
ATOM 912 O O . ALA A 1 118 ? -22.511 -20.208 10.379 1.00 83.38 118 ALA A O 1
ATOM 913 N N . GLU A 1 119 ? -22.654 -19.732 8.174 1.00 86.62 119 GLU A N 1
ATOM 914 C CA . GLU A 1 119 ? -23.963 -20.349 7.916 1.00 86.62 119 GLU A CA 1
ATOM 915 C C . GLU A 1 119 ? -25.029 -19.911 8.941 1.00 86.62 119 GLU A C 1
ATOM 917 O O . GLU A 1 119 ? -25.847 -20.704 9.401 1.00 86.62 119 GLU A O 1
ATOM 922 N N . THR A 1 120 ? -24.979 -18.639 9.346 1.00 89.44 120 THR A N 1
ATOM 923 C CA . THR A 1 120 ? -25.816 -18.055 10.401 1.00 89.44 120 THR A CA 1
ATOM 924 C C . THR A 1 120 ? -26.443 -16.754 9.906 1.00 89.44 120 THR A C 1
ATOM 926 O O . THR A 1 120 ? -25.857 -16.038 9.093 1.00 89.44 120 THR A O 1
ATOM 929 N N . ASP A 1 121 ? -27.631 -16.428 10.412 1.00 91.00 121 ASP A N 1
ATOM 930 C CA . ASP A 1 121 ? -28.292 -15.155 10.133 1.00 91.00 121 ASP A CA 1
ATOM 931 C C . ASP A 1 121 ? -27.485 -13.960 10.673 1.00 91.00 121 ASP A C 1
ATOM 933 O O . ASP A 1 121 ? -26.804 -14.042 11.697 1.00 91.00 121 ASP A O 1
ATOM 937 N N . GLU A 1 122 ? -27.573 -12.811 10.001 1.00 88.31 122 GLU A N 1
ATOM 938 C CA . GLU A 1 122 ? -26.778 -11.621 10.335 1.00 88.31 122 GLU A CA 1
ATOM 939 C C . GLU A 1 122 ? -26.954 -11.170 11.800 1.00 88.31 122 GLU A C 1
ATOM 941 O O . GLU A 1 122 ? -25.972 -10.852 12.478 1.00 88.31 122 GLU A O 1
ATOM 946 N N . GLU A 1 123 ? -28.188 -11.196 12.314 1.00 87.75 123 GLU A N 1
ATOM 947 C CA . GLU A 1 123 ? -28.501 -10.805 13.696 1.00 87.75 123 GLU A CA 1
ATOM 948 C C . GLU A 1 123 ? -27.899 -11.768 14.729 1.00 87.75 123 GLU A C 1
ATOM 950 O O . GLU A 1 123 ? -27.337 -11.341 15.744 1.00 87.75 123 GLU A O 1
ATOM 955 N N . ASP A 1 124 ? -27.973 -13.072 14.463 1.00 87.06 124 ASP A N 1
ATOM 956 C CA . ASP A 1 124 ? -27.441 -14.097 15.357 1.00 87.06 124 ASP A CA 1
ATOM 957 C C . ASP A 1 124 ? -25.910 -14.097 15.352 1.00 87.06 124 ASP A C 1
ATOM 959 O O . ASP A 1 124 ? -25.288 -14.231 16.410 1.00 87.06 124 ASP A O 1
ATOM 963 N N . PHE A 1 125 ? -25.293 -13.857 14.192 1.00 87.06 125 PHE A N 1
ATOM 964 C CA . PHE A 1 125 ? -23.849 -13.685 14.080 1.00 87.06 125 PHE A CA 1
ATOM 965 C C . PHE A 1 125 ? -23.376 -12.457 14.868 1.00 87.06 125 PHE A C 1
ATOM 967 O O . PHE A 1 125 ? -22.408 -12.540 15.627 1.00 87.06 125 PHE A O 1
ATOM 974 N N . ALA A 1 126 ? -24.079 -11.325 14.757 1.00 83.94 126 ALA A N 1
ATOM 975 C CA . ALA A 1 126 ? -23.753 -10.118 15.513 1.00 83.94 126 ALA A CA 1
ATOM 976 C C . ALA A 1 126 ? -23.825 -10.348 17.033 1.00 83.94 126 ALA A C 1
ATOM 978 O O . ALA A 1 126 ? -22.943 -9.889 17.767 1.00 83.94 126 ALA A O 1
ATOM 979 N N . ARG A 1 127 ? -24.824 -11.107 17.509 1.00 86.75 127 ARG A N 1
ATOM 980 C CA . ARG A 1 127 ? -24.934 -11.498 18.924 1.00 86.75 127 ARG A CA 1
ATOM 981 C C . ARG A 1 127 ? -23.749 -12.359 19.364 1.00 86.75 127 ARG A C 1
ATOM 983 O O . ARG A 1 127 ? -23.114 -12.041 20.367 1.00 86.75 127 ARG A O 1
ATOM 990 N N . GLN A 1 128 ? -23.398 -13.385 18.589 1.00 85.44 128 GLN A N 1
ATOM 991 C CA . GLN A 1 128 ? -22.261 -14.264 18.890 1.00 85.44 128 GLN A CA 1
ATOM 992 C C . GLN A 1 128 ? -20.930 -13.499 18.934 1.00 85.44 128 GLN A C 1
ATOM 994 O O . GLN A 1 128 ? -20.123 -13.705 19.839 1.00 85.44 128 GLN A O 1
ATOM 999 N N . VAL A 1 129 ? -20.700 -12.577 17.994 1.00 83.69 129 VAL A N 1
ATOM 1000 C CA . VAL A 1 129 ? -19.488 -11.743 17.979 1.00 83.69 129 VAL A CA 1
ATOM 1001 C C . VAL A 1 129 ? -19.423 -10.836 19.210 1.00 83.69 129 VAL A C 1
ATOM 1003 O O . VAL A 1 129 ? -18.354 -10.701 19.808 1.00 83.69 129 VAL A O 1
ATOM 1006 N N . ALA A 1 130 ? -20.549 -10.246 19.622 1.00 82.00 130 ALA A N 1
ATOM 1007 C CA . ALA A 1 130 ? -20.615 -9.417 20.825 1.00 82.00 130 ALA A CA 1
ATOM 1008 C C . ALA A 1 130 ? -20.328 -10.221 22.109 1.00 82.00 130 ALA A C 1
ATOM 1010 O O . ALA A 1 130 ? -19.657 -9.723 23.018 1.00 82.00 130 ALA A O 1
ATOM 1011 N N . GLU A 1 131 ? -20.793 -11.469 22.169 1.00 88.00 131 GLU A N 1
ATOM 1012 C CA . GLU A 1 131 ? -20.547 -12.396 23.280 1.00 88.00 131 GLU A CA 1
ATOM 1013 C C . GLU A 1 131 ? -19.111 -12.932 23.305 1.00 88.00 131 GLU A C 1
ATOM 1015 O O . GLU A 1 131 ? -18.562 -13.162 24.378 1.00 88.00 131 GLU A O 1
ATOM 1020 N N . SER A 1 132 ? -18.474 -13.084 22.142 1.00 81.44 132 SER A N 1
ATOM 1021 C CA . SER A 1 132 ? -17.181 -13.756 21.992 1.00 81.44 132 SER A CA 1
ATOM 1022 C C . SER A 1 132 ? -16.004 -13.061 22.691 1.00 81.44 132 SER A C 1
ATOM 1024 O O . SER A 1 132 ? -14.912 -13.628 22.740 1.00 81.44 132 SER A O 1
ATOM 1026 N N . GLU A 1 133 ? -16.178 -11.828 23.174 1.00 81.50 133 GLU A N 1
ATOM 1027 C CA . GLU A 1 133 ? -15.140 -11.000 23.811 1.00 81.50 133 GLU A CA 1
ATOM 1028 C C . GLU A 1 133 ? -13.871 -10.762 22.966 1.00 81.50 133 GLU A C 1
ATOM 1030 O O . GLU A 1 133 ? -12.913 -10.131 23.429 1.00 81.50 133 GLU A O 1
ATOM 1035 N N . ILE A 1 134 ? -13.861 -11.214 21.708 1.00 77.44 134 ILE A N 1
ATOM 1036 C CA . ILE A 1 134 ? -12.733 -11.077 20.792 1.00 77.44 134 ILE A CA 1
ATOM 1037 C C . ILE A 1 134 ? -12.448 -9.593 20.605 1.00 77.44 134 ILE A C 1
ATOM 1039 O O . ILE A 1 134 ? -13.323 -8.791 20.290 1.00 77.44 134 ILE A O 1
ATOM 1043 N N . GLY A 1 135 ? -11.190 -9.216 20.810 1.00 72.56 135 GLY A N 1
ATOM 1044 C CA . GLY A 1 135 ? -10.762 -7.839 20.613 1.00 72.56 135 GLY A CA 1
ATOM 1045 C C . GLY A 1 135 ? -10.985 -6.915 21.809 1.00 72.56 135 GLY A C 1
ATOM 1046 O O . GLY A 1 135 ? -10.430 -5.822 21.777 1.00 72.56 135 GLY A O 1
ATOM 1047 N N . LYS A 1 136 ? -11.685 -7.317 22.888 1.00 79.50 136 LYS A N 1
ATOM 1048 C CA . LYS A 1 136 ? -11.924 -6.436 24.057 1.00 79.50 136 LYS A CA 1
ATOM 1049 C C . LYS A 1 136 ? -10.634 -5.854 24.644 1.00 79.50 136 LYS A C 1
ATOM 1051 O O . LYS A 1 136 ? -10.580 -4.668 24.936 1.00 79.50 136 LYS A O 1
ATOM 1056 N N . ASN A 1 137 ? -9.564 -6.648 24.709 1.00 78.56 137 ASN A N 1
ATOM 1057 C CA . ASN A 1 137 ? -8.251 -6.188 25.188 1.00 78.56 137 ASN A CA 1
ATOM 1058 C C . ASN A 1 137 ? -7.555 -5.187 24.244 1.00 78.56 137 ASN A C 1
ATOM 1060 O O . ASN A 1 137 ? -6.628 -4.494 24.657 1.00 78.56 137 ASN A O 1
ATOM 1064 N N . TYR A 1 138 ? -7.977 -5.122 22.980 1.00 74.31 138 TYR A N 1
ATOM 1065 C CA . TYR A 1 138 ? -7.455 -4.202 21.966 1.00 74.31 138 TYR A CA 1
ATOM 1066 C C . TYR A 1 138 ? -8.371 -2.985 21.753 1.00 74.31 138 TYR A C 1
ATOM 1068 O O . TYR A 1 138 ? -7.927 -1.972 21.211 1.00 74.31 138 TYR A O 1
ATOM 1076 N N . LEU A 1 139 ? -9.630 -3.059 22.195 1.00 76.44 139 LEU A N 1
ATOM 1077 C CA . LEU A 1 139 ? -10.584 -1.957 22.175 1.00 76.44 139 LEU A CA 1
ATOM 1078 C C . LEU A 1 139 ? -10.261 -0.995 23.321 1.00 76.44 139 LEU A C 1
ATOM 1080 O O . LEU A 1 139 ? -10.608 -1.224 24.476 1.00 76.44 139 LEU A O 1
ATOM 1084 N N . ARG A 1 140 ? -9.574 0.101 22.997 1.00 79.25 140 ARG A N 1
ATOM 1085 C CA . ARG A 1 140 ? -9.345 1.208 23.933 1.00 79.25 140 ARG A CA 1
ATOM 1086 C C . ARG A 1 140 ? -10.347 2.320 23.665 1.00 79.25 140 ARG A C 1
ATOM 1088 O O . ARG A 1 140 ? -10.674 2.604 22.512 1.00 79.25 140 ARG A O 1
ATOM 1095 N N . GLU A 1 141 ? -10.802 2.978 24.726 1.00 84.25 141 GLU A N 1
ATOM 1096 C CA . GLU A 1 141 ? -11.649 4.154 24.581 1.00 84.25 141 GLU A CA 1
ATOM 1097 C C . GLU A 1 141 ? -10.919 5.247 23.801 1.00 84.25 141 GLU A C 1
ATOM 1099 O O . GLU A 1 141 ? -9.764 5.590 24.074 1.00 84.25 141 GLU A O 1
ATOM 1104 N N . ARG A 1 142 ? -11.629 5.830 22.834 1.00 84.06 142 ARG A N 1
ATOM 1105 C CA . ARG A 1 142 ? -11.097 6.886 21.971 1.00 84.06 142 ARG A CA 1
ATOM 1106 C C . ARG A 1 142 ? -10.549 8.069 22.774 1.00 84.06 142 ARG A C 1
ATOM 1108 O O . ARG A 1 142 ? -9.493 8.592 22.439 1.00 84.06 142 ARG A O 1
ATOM 1115 N N . LYS A 1 143 ? -11.226 8.428 23.866 1.00 88.50 143 LYS A N 1
ATOM 1116 C CA . LYS A 1 143 ? -10.836 9.527 24.754 1.00 88.50 143 LYS A CA 1
ATOM 1117 C C . LYS A 1 143 ? -9.476 9.286 25.415 1.00 88.50 143 LYS A C 1
ATOM 1119 O O . LYS A 1 143 ? -8.624 10.164 25.392 1.00 88.50 143 LYS A O 1
ATOM 1124 N N . THR A 1 144 ? -9.228 8.072 25.912 1.00 87.62 144 THR A N 1
ATOM 1125 C CA . THR A 1 144 ? -7.934 7.698 26.506 1.00 87.62 144 THR A CA 1
ATOM 1126 C C . THR A 1 144 ? -6.794 7.824 25.498 1.00 87.62 144 THR A C 1
ATOM 1128 O O . THR A 1 144 ? -5.712 8.295 25.841 1.00 87.62 144 THR A O 1
ATOM 1131 N N . ILE A 1 145 ? -7.036 7.434 24.243 1.00 86.56 145 ILE A N 1
ATOM 1132 C CA . ILE A 1 145 ? -6.054 7.583 23.164 1.00 86.56 145 ILE A CA 1
ATOM 1133 C C . ILE A 1 145 ? -5.782 9.071 22.906 1.00 86.56 145 ILE A C 1
ATOM 1135 O O . ILE A 1 145 ? -4.625 9.479 22.844 1.00 86.56 145 ILE A O 1
ATOM 1139 N N . GLU A 1 146 ? -6.824 9.891 22.778 1.00 89.69 146 GLU A N 1
ATOM 1140 C CA . GLU A 1 146 ? -6.701 11.331 22.515 1.00 89.69 146 GLU A CA 1
ATOM 1141 C C . GLU A 1 146 ? -5.932 12.063 23.633 1.00 89.69 146 GLU A C 1
ATOM 1143 O O . GLU A 1 146 ? -5.031 12.852 23.333 1.00 89.69 146 GLU A O 1
ATOM 1148 N N . ASP A 1 147 ? -6.189 11.728 24.900 1.00 90.69 147 ASP A N 1
ATOM 1149 C CA . ASP A 1 147 ? -5.489 12.285 26.065 1.00 90.69 147 ASP A CA 1
ATOM 1150 C C . ASP A 1 147 ? -4.002 11.871 26.105 1.00 90.69 147 ASP A C 1
ATOM 1152 O O . ASP A 1 147 ? -3.109 12.696 26.353 1.00 90.69 147 ASP A O 1
ATOM 1156 N N . GLU A 1 148 ? -3.697 10.603 25.802 1.00 90.06 148 GLU A N 1
ATOM 1157 C CA . GLU A 1 148 ? -2.318 10.117 25.660 1.00 90.06 148 GLU A CA 1
ATOM 1158 C C . GLU A 1 148 ? -1.579 10.849 24.530 1.00 90.06 148 GLU A C 1
ATOM 1160 O O . GLU A 1 148 ? -0.428 11.266 24.701 1.00 90.06 148 GLU A O 1
ATOM 1165 N N . TYR A 1 149 ? -2.235 11.040 23.381 1.00 87.25 149 TYR A N 1
ATOM 1166 C CA . TYR A 1 149 ? -1.675 11.768 22.242 1.00 87.25 149 TYR A CA 1
ATOM 1167 C C . TYR A 1 149 ? -1.431 13.241 22.566 1.00 87.25 149 TYR A C 1
ATOM 1169 O O . TYR A 1 149 ? -0.359 13.755 22.247 1.00 87.25 149 TYR A O 1
ATOM 1177 N N . ALA A 1 150 ? -2.375 13.913 23.226 1.00 89.31 150 ALA A N 1
ATOM 1178 C CA . ALA A 1 150 ? -2.215 15.295 23.668 1.00 89.31 150 ALA A CA 1
ATOM 1179 C C . ALA A 1 150 ? -1.026 15.435 24.629 1.00 89.31 150 ALA A C 1
ATOM 1181 O O . ALA A 1 150 ? -0.196 16.332 24.471 1.00 89.31 150 ALA A O 1
ATOM 1182 N N . THR A 1 151 ? -0.879 14.489 25.560 1.00 90.56 151 THR A N 1
ATOM 1183 C CA . THR A 1 151 ? 0.240 14.452 26.509 1.00 90.56 151 THR A CA 1
ATOM 1184 C C . THR A 1 151 ? 1.582 14.230 25.805 1.00 90.56 151 THR A C 1
ATOM 1186 O O . THR A 1 151 ? 2.546 14.947 26.074 1.00 90.56 151 THR A O 1
ATOM 1189 N N . ARG A 1 152 ? 1.666 13.268 24.874 1.00 87.62 152 ARG A N 1
ATOM 1190 C CA . ARG A 1 152 ? 2.882 13.021 24.075 1.00 87.62 152 ARG A CA 1
ATOM 1191 C C . ARG A 1 152 ? 3.240 14.225 23.210 1.00 87.62 152 ARG A C 1
ATOM 1193 O O . ARG A 1 152 ? 4.404 14.604 23.154 1.00 87.62 152 ARG A O 1
ATOM 1200 N N . LYS A 1 153 ? 2.244 14.851 22.578 1.00 86.50 153 LYS A N 1
ATOM 1201 C CA . LYS A 1 153 ? 2.423 16.058 21.766 1.00 86.50 153 LYS A CA 1
ATOM 1202 C C . LYS A 1 153 ? 2.948 17.222 22.605 1.00 86.50 153 LYS A C 1
ATOM 1204 O O . LYS A 1 153 ? 3.861 17.904 22.161 1.00 86.50 153 LYS A O 1
ATOM 1209 N N . LYS A 1 154 ? 2.421 17.416 23.818 1.00 88.06 154 LYS A N 1
ATOM 1210 C CA . LYS A 1 154 ? 2.903 18.448 24.743 1.00 88.06 154 LYS A CA 1
ATOM 1211 C C . LYS A 1 154 ? 4.368 18.220 25.129 1.00 88.06 154 LYS A C 1
ATOM 1213 O O . LYS A 1 154 ? 5.161 19.137 24.989 1.00 88.06 154 LYS A O 1
ATOM 1218 N N . LYS A 1 155 ? 4.744 16.988 25.494 1.00 85.94 155 LYS A N 1
ATOM 1219 C CA . LYS A 1 155 ? 6.141 16.633 25.809 1.00 85.94 155 LYS A CA 1
ATOM 1220 C C . LYS A 1 155 ? 7.106 16.852 24.640 1.00 85.94 155 LYS A C 1
ATOM 1222 O O . LYS A 1 155 ? 8.239 17.248 24.864 1.00 85.94 155 LYS A O 1
ATOM 1227 N N . LEU A 1 156 ? 6.670 16.584 23.408 1.00 81.69 156 LEU A N 1
ATOM 1228 C CA . LEU A 1 156 ? 7.482 16.821 22.208 1.00 81.69 156 LEU A CA 1
ATOM 1229 C C . LEU A 1 156 ? 7.658 18.312 21.891 1.00 81.69 156 LEU A C 1
ATOM 1231 O O . LEU A 1 156 ? 8.666 18.675 21.303 1.00 81.69 156 LEU A O 1
ATOM 1235 N N . LEU A 1 157 ? 6.686 19.153 22.254 1.00 78.88 157 LEU A N 1
ATOM 1236 C CA . LEU A 1 157 ? 6.748 20.608 22.069 1.00 78.88 157 LEU A CA 1
ATOM 1237 C C . LEU A 1 157 ? 7.482 21.325 23.217 1.00 78.88 157 LEU A C 1
ATOM 1239 O O . LEU A 1 157 ? 7.990 22.416 23.003 1.00 78.88 157 LEU A O 1
ATOM 1243 N N . GLU A 1 158 ? 7.519 20.732 24.416 1.00 75.25 158 GLU A N 1
ATOM 1244 C CA . GLU A 1 158 ? 8.271 21.230 25.585 1.00 75.25 158 GLU A CA 1
ATOM 1245 C C . GLU A 1 158 ? 9.753 20.826 25.577 1.00 75.25 158 GLU A C 1
ATOM 1247 O O . GLU A 1 158 ? 10.522 21.385 26.353 1.00 75.25 158 GLU A O 1
ATOM 1252 N N . ALA A 1 159 ? 10.174 19.871 24.738 1.00 60.62 159 ALA A N 1
ATOM 1253 C CA . ALA A 1 159 ? 11.593 19.585 24.546 1.00 60.62 159 ALA A CA 1
ATOM 1254 C C . ALA A 1 159 ? 12.249 20.792 23.857 1.00 60.62 159 ALA A C 1
ATOM 1256 O O . ALA A 1 159 ? 12.088 20.987 22.653 1.00 60.62 159 ALA A O 1
ATOM 1257 N N . GLU A 1 160 ? 12.913 21.610 24.673 1.00 56.84 160 GLU A N 1
ATOM 1258 C CA . GLU A 1 160 ? 13.616 22.840 24.319 1.00 56.84 160 GLU A CA 1
ATOM 1259 C C . GLU A 1 160 ? 14.452 22.694 23.043 1.00 56.84 160 GLU A C 1
ATOM 1261 O O . GLU A 1 160 ? 15.141 21.691 22.826 1.00 56.84 160 GLU A O 1
ATOM 1266 N N . GLU A 1 161 ? 14.398 23.736 22.208 1.00 53.88 161 GLU A N 1
ATOM 1267 C CA . GLU A 1 161 ? 15.383 23.965 21.158 1.00 53.88 161 GLU A CA 1
ATOM 1268 C C . GLU A 1 161 ? 16.778 23.855 21.794 1.00 53.88 161 GLU A C 1
ATOM 1270 O O . GLU A 1 161 ? 17.031 24.542 22.787 1.00 53.88 161 GLU A O 1
ATOM 1275 N N . PRO A 1 162 ? 17.684 22.993 21.293 1.00 55.69 162 PRO A N 1
ATOM 1276 C CA . PRO A 1 162 ? 19.042 22.980 21.809 1.00 55.69 162 PRO A CA 1
ATOM 1277 C C . PRO A 1 162 ? 19.610 24.390 21.653 1.00 55.69 162 PRO A C 1
ATOM 1279 O O . PRO A 1 162 ? 19.555 24.951 20.553 1.00 55.69 162 PRO A O 1
ATOM 1282 N N . GLU A 1 163 ? 20.115 24.959 22.756 1.00 50.56 163 GLU A N 1
ATOM 1283 C CA . GLU A 1 163 ? 20.791 26.252 22.739 1.00 50.56 163 GLU A CA 1
ATOM 1284 C C . GLU A 1 163 ? 21.769 26.264 21.567 1.00 50.56 163 GLU A C 1
ATOM 1286 O O . GLU A 1 163 ? 22.602 25.370 21.389 1.00 50.56 163 GLU A O 1
ATOM 1291 N N . THR A 1 164 ? 21.556 27.239 20.691 1.00 51.19 164 THR A N 1
ATOM 1292 C CA . THR A 1 164 ? 22.297 27.398 19.449 1.00 51.19 164 THR A CA 1
ATOM 1293 C C . THR A 1 164 ? 23.793 27.358 19.755 1.00 51.19 164 THR A C 1
ATOM 1295 O O . THR A 1 164 ? 24.254 28.032 20.670 1.00 51.19 164 THR A O 1
ATOM 1298 N N . PHE A 1 165 ? 24.537 26.584 18.960 1.00 55.31 165 PHE A N 1
ATOM 1299 C CA . PHE A 1 165 ? 26.004 26.494 18.900 1.00 55.31 165 PHE A CA 1
ATOM 1300 C C . PHE A 1 165 ? 26.644 27.840 18.474 1.00 55.31 165 PHE A C 1
ATOM 1302 O O . PHE A 1 165 ? 27.450 27.905 17.549 1.00 55.31 165 PHE A O 1
ATOM 1309 N N . ALA A 1 166 ? 26.237 28.958 19.074 1.00 57.31 166 ALA A N 1
ATOM 1310 C CA . ALA A 1 166 ? 26.888 30.238 18.881 1.00 57.31 166 ALA A CA 1
ATOM 1311 C C . ALA A 1 166 ? 28.190 30.207 19.686 1.00 57.31 166 ALA A C 1
ATOM 1313 O O . ALA A 1 166 ? 28.188 30.373 20.905 1.00 57.31 166 ALA A O 1
ATOM 1314 N N . GLU A 1 167 ? 29.298 29.937 18.996 1.00 57.34 167 GLU A N 1
ATOM 1315 C CA . GLU A 1 167 ? 30.634 30.146 19.546 1.00 57.34 167 GLU A CA 1
ATOM 1316 C C . GLU A 1 167 ? 30.738 31.597 20.056 1.00 57.34 167 GLU A C 1
ATOM 1318 O O . GLU A 1 167 ? 30.329 32.525 19.345 1.00 57.34 167 GLU A O 1
ATOM 1323 N N . PRO A 1 168 ? 31.232 31.834 21.284 1.00 54.62 168 PRO A N 1
ATOM 1324 C CA . PRO A 1 168 ? 31.450 33.191 21.757 1.00 54.62 168 PRO A CA 1
ATOM 1325 C C . PRO A 1 168 ? 32.512 33.854 20.876 1.00 54.62 168 PRO A C 1
ATOM 1327 O O . PRO A 1 168 ? 33.586 33.295 20.663 1.00 54.62 168 PRO A O 1
ATOM 1330 N N . ALA A 1 169 ? 32.206 35.047 20.362 1.00 55.22 169 ALA A N 1
ATOM 1331 C CA . ALA A 1 169 ? 33.167 35.863 19.632 1.00 55.22 169 ALA A CA 1
ATOM 1332 C C . ALA A 1 169 ? 34.388 36.138 20.528 1.00 55.22 169 ALA A C 1
ATOM 1334 O O . ALA A 1 169 ? 34.267 36.822 21.547 1.00 55.22 169 ALA A O 1
ATOM 1335 N N . GLU A 1 170 ? 35.545 35.580 20.165 1.00 52.25 170 GLU A N 1
ATOM 1336 C CA . GLU A 1 170 ? 36.828 35.982 20.740 1.00 52.25 170 GLU A CA 1
ATOM 1337 C C . GLU A 1 170 ? 37.112 37.454 20.391 1.00 52.25 170 GLU A C 1
ATOM 1339 O O . GLU A 1 170 ? 36.723 37.940 19.324 1.00 52.25 170 GLU A O 1
ATOM 1344 N N . GLY A 1 171 ? 37.696 38.158 21.366 1.00 47.56 171 GLY A N 1
ATOM 1345 C CA . GLY A 1 171 ? 37.828 39.619 21.428 1.00 47.56 171 GLY A CA 1
ATOM 1346 C C . GLY A 1 171 ? 38.910 40.254 20.566 1.00 47.56 171 GLY A C 1
ATOM 1347 O O . GLY A 1 171 ? 39.644 39.541 19.849 1.00 47.56 171 GLY A O 1
#